Protein AF-A0A923MBM7-F1 (afdb_monomer)

Mean predicted aligned error: 16.25 Å

Secondary structure (DSSP, 8-state):
-PPP---TT-PPP-----TTTSSTTHHHHHHHHHHHHHHHHHHHHHH-PPPP---------

Sequence (61 aa):
METPQLDPDVKPPEYRVPRGRSGYGSQSALQTLLNDLERIRRAKEAYGDLPPKQAQTQQRS

Organism: NCBI:txid2079448

Radius of gyration: 23.83 Å; Cα contacts (8 Å, |Δi|>4): 2; chains: 1; bounding box: 59×38×34 Å

pLDDT: mean 73.39, std 14.75, range [49.03, 96.62]

Structure (mmCIF, N/CA/C/O backbone):
data_AF-A0A923MBM7-F1
#
_entry.id   AF-A0A923MBM7-F1
#
loop_
_atom_site.group_PDB
_atom_site.id
_atom_site.type_symbol
_atom_site.label_atom_id
_atom_site.label_alt_id
_atom_site.label_comp_id
_atom_site.label_asym_id
_atom_site.label_entity_id
_atom_site.label_seq_id
_atom_site.pdbx_PDB_ins_code
_atom_site.Cartn_x
_atom_site.Cartn_y
_atom_site.Cartn_z
_atom_site.occupancy
_atom_site.B_iso_or_equiv
_atom_site.auth_seq_id
_atom_site.auth_comp_id
_atom_site.auth_asym_id
_atom_site.auth_atom_id
_atom_site.pdbx_PDB_model_num
ATOM 1 N N . MET A 1 1 ? 41.282 -11.239 10.121 1.00 50.47 1 MET A N 1
ATOM 2 C CA . MET A 1 1 ? 40.110 -11.405 9.239 1.00 50.47 1 MET A CA 1
ATOM 3 C C . MET A 1 1 ? 40.506 -10.824 7.895 1.00 50.47 1 MET A C 1
ATOM 5 O O . MET A 1 1 ? 40.395 -9.620 7.714 1.00 50.47 1 MET A O 1
ATOM 9 N N . GLU A 1 2 ? 41.098 -11.633 7.022 1.00 49.03 2 GLU A N 1
ATOM 10 C CA . GLU A 1 2 ? 41.480 -11.195 5.676 1.00 49.03 2 GLU A CA 1
ATOM 11 C C . GLU A 1 2 ? 40.240 -11.260 4.781 1.00 49.03 2 GLU A C 1
ATOM 13 O O . GLU A 1 2 ? 39.563 -12.286 4.711 1.00 49.03 2 GLU A O 1
ATOM 18 N N . THR A 1 3 ? 39.888 -10.141 4.154 1.00 54.91 3 THR A N 1
ATOM 19 C CA . THR A 1 3 ? 38.839 -10.091 3.133 1.00 54.91 3 THR A CA 1
ATOM 20 C C . THR A 1 3 ? 39.339 -10.783 1.867 1.00 54.91 3 THR A C 1
ATOM 22 O O . THR A 1 3 ?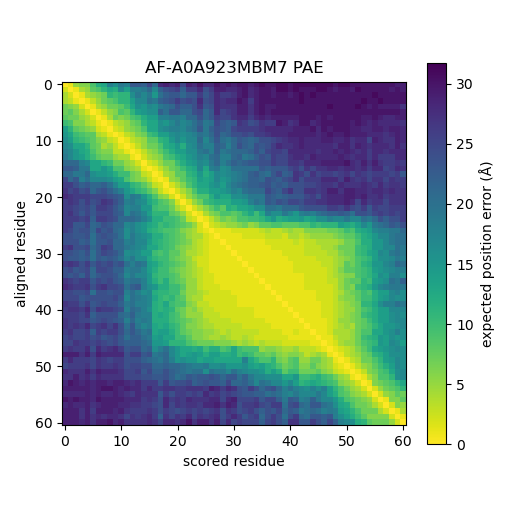 40.448 -10.461 1.435 1.00 54.91 3 THR A O 1
ATOM 25 N N . PRO A 1 4 ? 38.557 -11.684 1.244 1.00 63.34 4 PRO A N 1
ATOM 26 C CA . PRO A 1 4 ? 38.964 -12.329 0.003 1.00 63.34 4 PRO A CA 1
ATOM 27 C C . PRO A 1 4 ? 39.176 -11.262 -1.074 1.00 63.34 4 PRO A C 1
ATOM 29 O O . PRO A 1 4 ? 38.259 -10.517 -1.425 1.00 63.34 4 PRO A O 1
ATOM 32 N N . GLN A 1 5 ? 40.414 -11.164 -1.550 1.00 61.34 5 GLN A N 1
ATOM 33 C CA . GLN A 1 5 ? 40.814 -10.251 -2.610 1.00 61.34 5 GLN A CA 1
ATOM 34 C C . GLN A 1 5 ? 40.214 -10.778 -3.915 1.00 61.34 5 GLN A C 1
ATOM 36 O O . GLN A 1 5 ? 40.634 -11.809 -4.434 1.00 61.34 5 GLN A O 1
ATOM 41 N N . LEU A 1 6 ? 39.153 -10.121 -4.384 1.00 60.94 6 LEU A N 1
ATOM 42 C CA . LEU A 1 6 ? 38.519 -10.446 -5.655 1.00 60.94 6 LEU A CA 1
ATOM 43 C C . LEU A 1 6 ? 39.483 -10.0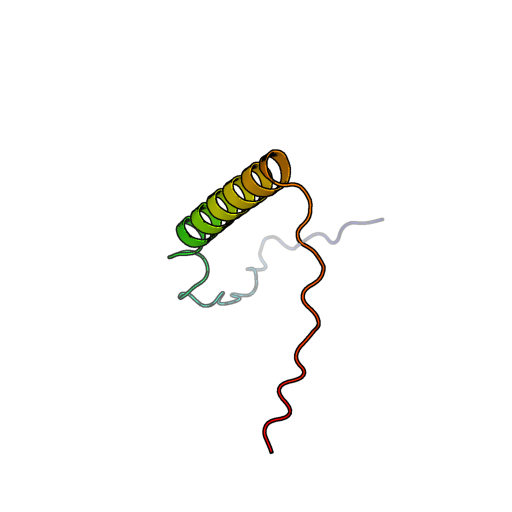68 -6.781 1.00 60.94 6 LEU A C 1
ATOM 45 O O . LEU A 1 6 ? 39.865 -8.906 -6.908 1.00 60.94 6 LEU A O 1
ATOM 49 N N . ASP A 1 7 ? 39.884 -11.067 -7.560 1.00 68.06 7 ASP A N 1
ATOM 50 C CA . ASP A 1 7 ? 40.700 -10.907 -8.759 1.00 68.06 7 ASP A CA 1
ATOM 51 C C . ASP A 1 7 ? 39.978 -9.965 -9.751 1.00 68.06 7 ASP A C 1
ATOM 53 O O . ASP A 1 7 ? 38.837 -10.253 -10.135 1.00 68.06 7 ASP A O 1
ATOM 57 N N . PRO A 1 8 ? 40.584 -8.822 -10.133 1.00 65.56 8 PRO A N 1
ATOM 58 C CA . PRO A 1 8 ? 39.943 -7.816 -10.981 1.00 65.56 8 PRO A CA 1
ATOM 59 C C . PRO A 1 8 ? 39.627 -8.319 -12.396 1.00 65.56 8 PRO A C 1
ATOM 61 O O . PRO A 1 8 ? 38.775 -7.728 -13.063 1.00 65.56 8 PRO A O 1
ATOM 64 N N . ASP A 1 9 ? 40.265 -9.405 -12.842 1.00 69.19 9 ASP A N 1
ATOM 65 C CA . ASP A 1 9 ? 40.057 -9.976 -14.175 1.00 69.19 9 ASP A CA 1
ATOM 66 C C . ASP A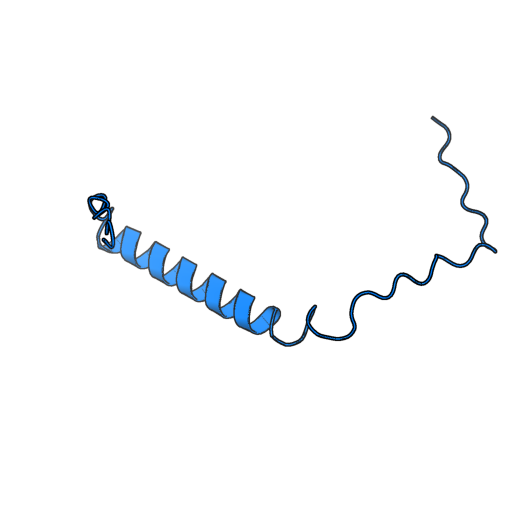 1 9 ? 38.914 -11.008 -14.214 1.00 69.19 9 ASP A C 1
ATOM 68 O O . ASP A 1 9 ? 38.473 -11.436 -15.290 1.00 69.19 9 ASP A O 1
ATOM 72 N N . VAL A 1 10 ? 38.361 -11.380 -13.054 1.00 72.31 10 VAL A N 1
ATOM 73 C CA . VAL A 1 10 ? 37.207 -12.280 -12.972 1.00 72.31 10 VAL A CA 1
ATOM 74 C C . VAL A 1 10 ? 35.931 -11.492 -13.243 1.00 72.31 10 VAL A C 1
ATOM 76 O O . VAL A 1 10 ? 35.382 -10.806 -12.378 1.00 72.31 10 VAL A O 1
ATOM 79 N N . LYS A 1 11 ? 35.409 -11.626 -14.468 1.00 69.00 11 LYS A N 1
ATOM 80 C CA . LYS A 1 11 ? 34.066 -11.133 -14.789 1.00 69.00 11 LYS A CA 1
ATOM 81 C C . LYS A 1 11 ? 33.050 -11.777 -13.838 1.00 69.00 11 LYS A C 1
ATOM 83 O O . LYS A 1 11 ? 33.020 -13.007 -13.743 1.00 69.00 11 LYS A O 1
ATOM 88 N N . PRO A 1 12 ? 32.191 -10.979 -13.174 1.00 67.12 12 PRO A N 1
ATOM 89 C CA . PRO A 1 12 ? 31.095 -11.518 -12.391 1.00 67.12 12 PRO A CA 1
ATOM 90 C C . PRO A 1 12 ? 30.284 -12.492 -13.250 1.00 67.12 12 PRO A C 1
ATOM 92 O O . PRO A 1 12 ? 30.065 -12.204 -14.433 1.00 67.12 12 PRO A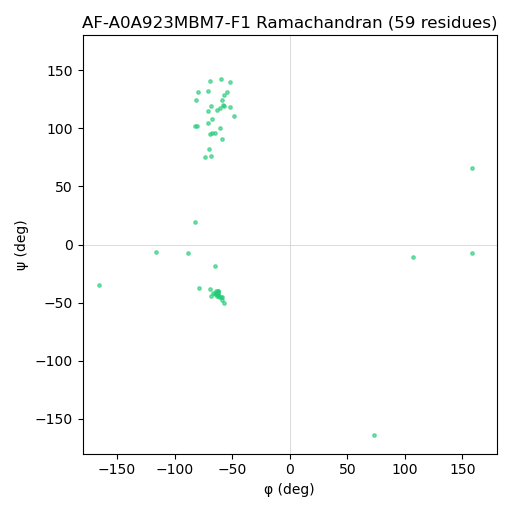 O 1
ATOM 95 N N . PRO A 1 13 ? 29.831 -13.629 -12.695 1.00 71.62 13 PRO A N 1
ATOM 96 C CA . PRO A 1 13 ? 28.963 -14.528 -13.435 1.00 71.62 13 PRO A CA 1
ATOM 97 C C . PRO A 1 13 ? 27.757 -13.738 -13.945 1.00 71.62 13 PRO A C 1
ATOM 99 O O . PRO A 1 13 ? 27.136 -12.991 -13.186 1.00 71.62 13 PRO A O 1
ATOM 102 N N . GLU A 1 14 ? 27.433 -13.886 -15.232 1.00 67.19 14 GLU A N 1
ATOM 103 C CA . GLU A 1 14 ? 26.243 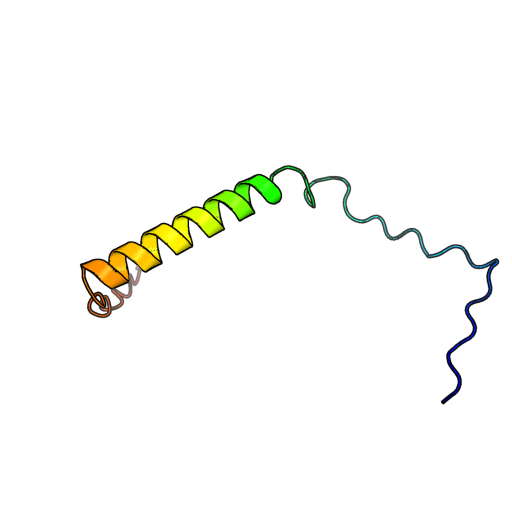-13.288 -15.834 1.00 67.19 14 GLU A CA 1
ATOM 104 C C . GLU A 1 14 ? 24.995 -13.968 -15.260 1.00 67.19 14 GLU A C 1
ATOM 106 O O . GLU A 1 14 ? 24.356 -14.811 -15.894 1.00 67.19 14 GLU A O 1
ATOM 111 N N . TYR A 1 15 ? 24.618 -13.628 -14.030 1.00 65.50 15 TYR A N 1
ATOM 112 C CA . TYR A 1 15 ? 23.295 -13.964 -13.551 1.00 65.50 15 TYR A CA 1
ATOM 113 C C . TYR A 1 15 ? 22.313 -13.123 -14.369 1.00 65.50 15 TYR A C 1
ATOM 115 O O . TYR A 1 15 ? 22.214 -11.900 -14.243 1.00 65.50 15 TYR A O 1
ATOM 123 N N . ARG A 1 16 ? 21.576 -13.777 -15.269 1.00 60.19 16 ARG A N 1
ATOM 124 C CA . ARG A 1 16 ? 20.415 -13.149 -15.890 1.00 60.19 16 ARG A CA 1
ATOM 125 C C . ARG A 1 16 ? 19.363 -12.967 -14.806 1.00 60.19 16 ARG A C 1
ATOM 127 O O . ARG A 1 16 ? 18.582 -13.875 -14.538 1.00 60.19 16 ARG A O 1
ATOM 134 N N . VAL A 1 17 ? 19.312 -11.781 -14.206 1.00 59.44 17 VAL A N 1
ATOM 135 C CA . VAL A 1 17 ? 18.089 -11.330 -13.538 1.00 59.44 17 VAL A CA 1
ATOM 136 C C . VAL A 1 17 ? 17.010 -11.331 -14.622 1.00 59.44 17 VAL A C 1
ATOM 138 O O . VAL A 1 17 ? 17.245 -10.716 -15.670 1.00 59.44 17 VAL A O 1
ATOM 141 N N . PRO A 1 18 ? 15.878 -12.036 -14.449 1.00 64.19 18 PRO A N 1
ATOM 142 C CA . PRO A 1 18 ? 14.828 -12.069 -15.455 1.00 64.19 18 PRO A CA 1
ATOM 143 C C . PRO A 1 18 ? 14.496 -10.649 -15.927 1.00 64.19 18 PRO A C 1
ATOM 145 O O . PRO A 1 18 ? 13.969 -9.828 -15.174 1.00 64.19 18 PRO A O 1
ATOM 148 N N . ARG A 1 19 ? 14.852 -10.340 -17.183 1.00 62.12 19 ARG A N 1
ATOM 149 C CA . ARG A 1 19 ? 14.534 -9.069 -17.845 1.00 62.12 19 ARG A CA 1
ATOM 150 C C . ARG A 1 19 ? 13.048 -9.075 -18.180 1.00 62.12 19 ARG A C 1
ATOM 152 O O . ARG A 1 19 ? 12.657 -9.335 -19.310 1.00 62.12 19 ARG A O 1
ATOM 159 N N . GLY A 1 20 ? 12.219 -8.875 -17.166 1.00 58.78 20 GLY A N 1
ATOM 160 C CA . GLY A 1 20 ? 10.773 -8.931 -17.323 1.00 58.78 20 GLY A CA 1
ATOM 161 C C . GLY A 1 20 ? 10.059 -9.204 -16.014 1.00 58.78 20 GLY A C 1
ATOM 162 O O . GLY A 1 20 ? 9.484 -10.275 -15.871 1.00 58.78 20 GLY A O 1
ATOM 163 N N . ARG A 1 21 ? 10.140 -8.248 -15.073 1.00 54.75 21 ARG A N 1
ATOM 164 C CA . ARG A 1 21 ? 9.126 -7.903 -14.039 1.00 54.75 21 ARG A CA 1
ATOM 165 C C . ARG A 1 21 ? 9.693 -7.155 -12.829 1.00 54.75 21 ARG A C 1
ATOM 167 O O . ARG A 1 21 ? 8.918 -6.662 -12.023 1.00 54.75 21 ARG A O 1
ATOM 174 N N . SER A 1 22 ? 11.007 -6.997 -12.707 1.00 56.56 22 SER A N 1
ATOM 175 C CA . SER A 1 22 ? 11.619 -6.394 -11.510 1.00 56.56 22 SER A CA 1
ATOM 176 C C . SER A 1 22 ? 11.624 -4.854 -11.471 1.00 56.56 22 SER A C 1
ATOM 178 O O . SER A 1 22 ? 12.412 -4.277 -10.733 1.00 56.56 22 SER A O 1
ATOM 180 N N . GLY A 1 23 ? 10.780 -4.157 -12.243 1.00 56.69 23 GLY A N 1
ATOM 181 C CA . GLY A 1 23 ? 10.815 -2.683 -12.257 1.00 56.69 23 GLY A CA 1
ATOM 182 C C . GLY A 1 23 ? 9.623 -1.978 -12.899 1.00 56.69 23 GLY A C 1
ATOM 183 O O . GLY A 1 23 ? 9.196 -0.934 -12.418 1.00 56.69 23 GLY A O 1
ATOM 184 N N . TYR A 1 24 ? 9.029 -2.548 -13.949 1.00 57.22 24 TYR A N 1
ATOM 185 C CA . TYR A 1 24 ? 7.847 -1.954 -14.578 1.00 57.22 24 TYR A CA 1
ATOM 186 C C . TYR A 1 24 ? 6.588 -2.347 -13.795 1.00 57.22 24 TYR A C 1
ATOM 188 O O . TYR A 1 24 ? 6.121 -3.480 -13.883 1.00 57.22 24 TYR A O 1
ATOM 196 N N . GLY A 1 25 ? 6.088 -1.415 -12.980 1.00 62.47 25 GLY A N 1
ATOM 197 C CA . GLY A 1 25 ? 4.900 -1.576 -12.133 1.00 62.47 25 GLY A CA 1
ATOM 198 C C . GLY A 1 25 ? 5.186 -1.712 -10.634 1.00 62.47 25 GLY A C 1
ATOM 199 O O . GLY A 1 25 ? 4.263 -1.592 -9.832 1.00 62.47 25 GLY A O 1
ATOM 200 N N . SER A 1 26 ? 6.449 -1.901 -10.229 1.00 72.88 26 SER A N 1
ATOM 201 C CA . SER A 1 26 ? 6.816 -1.987 -8.806 1.00 72.88 26 SER A CA 1
ATOM 202 C C . SER A 1 26 ? 6.671 -0.642 -8.098 1.00 72.88 26 SER A C 1
ATOM 204 O O . SER A 1 26 ? 6.175 -0.597 -6.978 1.00 72.88 26 SER A O 1
ATOM 206 N N . GLN A 1 27 ? 7.024 0.462 -8.763 1.00 81.56 27 GLN A N 1
ATOM 207 C CA . GLN A 1 27 ? 6.879 1.805 -8.200 1.00 81.56 27 GLN A CA 1
ATOM 208 C C . GLN A 1 27 ? 5.409 2.211 -8.041 1.00 81.56 27 GLN A C 1
ATOM 210 O O . GLN A 1 27 ? 5.029 2.729 -6.995 1.00 81.56 27 GLN A O 1
ATOM 215 N N . SER A 1 28 ? 4.566 1.951 -9.045 1.00 84.38 28 SER A N 1
ATOM 216 C CA . SER A 1 28 ? 3.132 2.248 -8.954 1.00 84.38 28 SER A CA 1
ATOM 217 C C . SER A 1 28 ? 2.447 1.375 -7.905 1.00 84.38 28 SER A C 1
ATOM 219 O O . SER A 1 28 ? 1.665 1.891 -7.116 1.00 84.38 28 SER A O 1
ATOM 221 N N . ALA A 1 29 ? 2.783 0.082 -7.837 1.00 85.25 29 ALA A N 1
ATOM 222 C CA . ALA A 1 29 ? 2.266 -0.812 -6.803 1.00 85.25 29 ALA A CA 1
ATOM 223 C C . ALA A 1 29 ? 2.710 -0.380 -5.396 1.00 85.25 29 ALA A C 1
ATOM 225 O O . ALA A 1 29 ? 1.898 -0.377 -4.473 1.00 85.25 29 ALA A O 1
ATOM 226 N N . LEU A 1 30 ? 3.972 0.037 -5.238 1.00 86.38 30 LEU A N 1
ATOM 227 C CA . LEU A 1 30 ? 4.479 0.585 -3.982 1.00 86.38 30 LEU A CA 1
ATOM 228 C C . LEU A 1 30 ? 3.725 1.861 -3.591 1.00 86.38 30 LEU A C 1
ATOM 230 O O . LEU A 1 30 ? 3.305 1.989 -2.446 1.00 86.38 30 LEU A O 1
ATOM 234 N N . GLN A 1 31 ? 3.503 2.777 -4.534 1.00 91.12 31 GLN A N 1
ATOM 235 C CA . GLN A 1 31 ? 2.756 4.005 -4.267 1.00 91.12 31 GLN A CA 1
ATOM 236 C C . GLN A 1 31 ? 1.308 3.716 -3.854 1.00 91.12 31 GLN A C 1
ATOM 238 O O . GLN A 1 31 ? 0.814 4.319 -2.902 1.00 91.12 31 GLN A O 1
ATOM 243 N N . THR A 1 32 ? 0.635 2.784 -4.536 1.00 92.38 32 THR A N 1
ATOM 244 C CA . THR A 1 32 ? -0.712 2.338 -4.157 1.00 92.38 32 THR A CA 1
ATOM 245 C C . THR A 1 32 ? -0.722 1.779 -2.738 1.00 92.38 32 THR A C 1
ATOM 247 O O . THR A 1 32 ? -1.536 2.213 -1.928 1.00 92.38 32 THR A O 1
ATOM 250 N N . LEU A 1 33 ? 0.225 0.896 -2.406 1.00 94.31 33 LEU A N 1
ATOM 251 C CA . LEU A 1 33 ? 0.334 0.317 -1.068 1.00 94.31 33 LEU A CA 1
ATOM 252 C C . LEU A 1 33 ? 0.520 1.392 0.010 1.00 94.31 33 LEU A C 1
ATOM 254 O O . LEU A 1 33 ? -0.146 1.349 1.041 1.00 94.31 33 LEU A O 1
ATOM 258 N N . LEU A 1 34 ? 1.402 2.367 -0.220 1.00 96.50 34 LEU A N 1
ATOM 259 C CA . LEU A 1 34 ? 1.637 3.454 0.734 1.00 96.50 34 LEU A CA 1
ATOM 260 C C . LEU A 1 34 ? 0.374 4.297 0.960 1.00 96.50 34 LEU A C 1
ATOM 262 O O . LEU A 1 34 ? 0.034 4.592 2.107 1.00 96.50 34 LEU A O 1
ATOM 266 N N . ASN A 1 35 ? -0.355 4.622 -0.110 1.00 96.62 35 ASN A N 1
ATOM 267 C CA . ASN A 1 35 ? -1.613 5.366 -0.020 1.00 96.62 35 ASN A CA 1
ATOM 268 C C . ASN A 1 35 ? -2.686 4.581 0.753 1.00 96.62 35 ASN A C 1
ATOM 270 O O . ASN A 1 35 ? -3.399 5.150 1.584 1.00 96.62 35 ASN A O 1
ATOM 274 N N . ASP A 1 36 ? -2.791 3.274 0.509 1.00 96.06 36 ASP A N 1
ATOM 275 C CA . ASP A 1 36 ? -3.745 2.408 1.203 1.00 96.06 36 ASP A CA 1
ATOM 276 C C . ASP A 1 36 ? -3.428 2.310 2.699 1.00 96.06 36 ASP A C 1
ATOM 278 O O . ASP A 1 36 ? -4.329 2.425 3.533 1.00 96.06 36 ASP A O 1
ATOM 282 N N . LEU A 1 37 ? -2.149 2.174 3.063 1.00 96.00 37 LEU A N 1
ATOM 283 C CA . LEU A 1 37 ? -1.721 2.155 4.463 1.00 96.00 37 LEU A CA 1
ATOM 284 C C . LEU A 1 37 ? -2.033 3.473 5.174 1.00 96.00 37 LEU A C 1
ATOM 286 O O . LEU A 1 37 ? -2.515 3.455 6.308 1.00 96.00 37 LEU A O 1
ATOM 290 N N . GLU A 1 38 ? -1.822 4.615 4.519 1.00 96.06 38 GLU A N 1
ATOM 291 C CA . GLU A 1 38 ? -2.189 5.910 5.091 1.00 96.06 38 GLU A CA 1
ATOM 292 C C . GLU A 1 38 ? -3.706 6.027 5.292 1.00 96.06 38 GLU A C 1
ATOM 294 O O . GLU A 1 38 ? -4.167 6.485 6.344 1.00 96.06 38 GLU A O 1
ATOM 299 N N . ARG A 1 39 ? -4.495 5.561 4.319 1.00 94.12 39 ARG A N 1
ATOM 300 C CA . ARG A 1 39 ? -5.959 5.523 4.414 1.00 94.12 39 ARG A CA 1
ATOM 301 C C . ARG A 1 39 ? -6.424 4.665 5.590 1.00 94.12 39 ARG A C 1
ATOM 303 O O . ARG A 1 39 ? -7.290 5.102 6.348 1.00 94.12 39 ARG A O 1
ATOM 310 N N . ILE A 1 40 ? -5.833 3.483 5.767 1.00 92.81 40 ILE A N 1
ATOM 311 C CA . ILE A 1 40 ? -6.122 2.580 6.890 1.00 92.81 40 ILE A CA 1
ATOM 312 C C . ILE A 1 40 ? -5.736 3.238 8.217 1.00 92.81 40 ILE A C 1
ATOM 314 O O . ILE A 1 40 ? -6.525 3.208 9.160 1.00 92.81 40 ILE A O 1
ATOM 318 N N . ARG A 1 41 ? -4.563 3.879 8.288 1.00 92.44 41 ARG A N 1
ATOM 319 C CA . ARG A 1 41 ? -4.095 4.596 9.483 1.00 92.44 41 ARG A CA 1
ATOM 320 C C . ARG A 1 41 ? -5.095 5.674 9.903 1.00 92.44 41 ARG A C 1
ATOM 322 O O . ARG A 1 41 ? -5.526 5.679 11.050 1.00 92.44 41 ARG A O 1
ATOM 329 N N . ARG A 1 42 ? -5.521 6.529 8.965 1.00 93.31 42 ARG A N 1
ATOM 330 C CA . ARG A 1 42 ? -6.523 7.581 9.218 1.00 93.31 42 ARG A CA 1
ATOM 331 C C . ARG A 1 42 ? -7.876 7.000 9.632 1.00 93.31 42 AR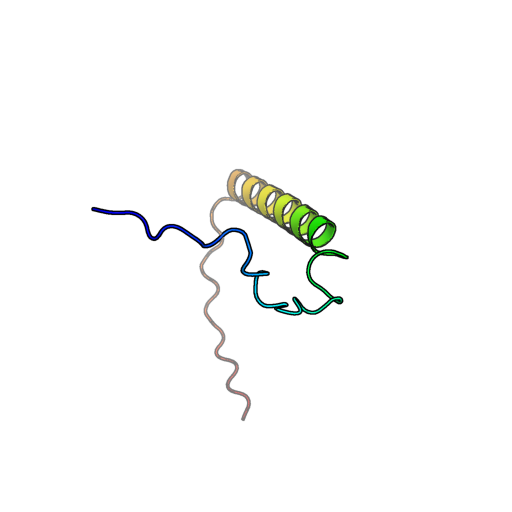G A C 1
ATOM 333 O O . ARG A 1 42 ? -8.522 7.536 10.524 1.00 93.31 42 ARG A O 1
ATOM 340 N N . ALA A 1 43 ? -8.303 5.901 9.011 1.00 90.38 43 ALA A N 1
ATOM 341 C CA . ALA A 1 43 ? -9.536 5.222 9.400 1.00 90.38 43 ALA A CA 1
ATOM 342 C C . ALA A 1 43 ? -9.449 4.676 10.834 1.00 90.38 43 ALA A C 1
ATOM 344 O O . ALA A 1 43 ? -10.383 4.856 11.608 1.00 90.38 43 ALA A O 1
ATOM 345 N N . LYS A 1 44 ? -8.315 4.082 11.219 1.00 89.81 44 LYS A N 1
ATOM 346 C CA . LYS A 1 44 ? -8.079 3.618 12.591 1.00 89.81 44 LYS A CA 1
ATOM 347 C C . LYS A 1 44 ? -8.064 4.774 13.596 1.00 89.81 44 LYS A C 1
ATOM 349 O O . LYS A 1 44 ? -8.630 4.637 14.673 1.00 89.81 44 LYS A O 1
ATOM 354 N N . GLU A 1 45 ? -7.465 5.914 13.249 1.00 90.25 45 GLU A N 1
ATOM 355 C CA . GLU A 1 45 ? -7.507 7.119 14.094 1.00 90.25 45 GLU A CA 1
ATOM 356 C C . GLU A 1 45 ? -8.934 7.647 14.287 1.00 90.25 45 GLU A C 1
ATOM 358 O O . GLU A 1 45 ? -9.289 8.058 15.387 1.00 90.25 45 GLU A O 1
ATOM 363 N N . ALA A 1 46 ? -9.755 7.625 13.234 1.00 90.31 46 ALA A N 1
ATOM 364 C CA . ALA A 1 46 ? -11.115 8.158 13.273 1.00 90.31 46 ALA A CA 1
ATOM 365 C C . ALA A 1 46 ? -12.128 7.218 13.947 1.00 90.31 46 ALA A C 1
ATOM 367 O O . ALA A 1 46 ? -13.041 7.686 14.624 1.00 90.31 46 ALA A O 1
ATOM 368 N N . TYR A 1 47 ? -11.994 5.907 13.739 1.00 88.38 47 TYR A N 1
ATOM 369 C CA . TYR A 1 47 ? -13.018 4.922 14.108 1.00 88.38 47 TYR A CA 1
ATOM 370 C C . TYR A 1 47 ? -12.562 3.918 15.174 1.00 88.38 47 TYR A C 1
ATOM 372 O O . TYR A 1 47 ? -13.380 3.136 15.657 1.00 88.38 47 TYR A O 1
ATOM 380 N N . GLY A 1 48 ? -11.285 3.932 15.561 1.00 86.25 48 GLY A N 1
ATOM 381 C CA . GLY A 1 48 ? -10.711 2.935 16.460 1.00 86.25 48 GLY A CA 1
ATOM 382 C C . GLY A 1 48 ? -10.518 1.570 15.793 1.00 86.25 48 GLY A C 1
ATOM 383 O O . GLY A 1 48 ? -10.506 1.440 14.566 1.00 86.25 48 GLY A O 1
ATOM 384 N N . ASP A 1 49 ? -10.316 0.536 16.611 1.00 81.62 49 ASP A N 1
ATOM 385 C CA . ASP A 1 49 ? -10.096 -0.825 16.125 1.00 81.62 49 ASP A CA 1
ATOM 386 C C . ASP A 1 49 ? -11.415 -1.507 15.746 1.00 81.62 49 ASP A C 1
ATOM 388 O O . ASP A 1 49 ? -12.379 -1.530 16.514 1.00 81.62 49 ASP A O 1
ATOM 392 N N . LEU A 1 50 ? -11.445 -2.104 14.550 1.00 71.44 50 LEU A N 1
ATOM 393 C CA . LEU A 1 50 ? -12.556 -2.957 14.147 1.00 71.44 50 LEU A CA 1
ATOM 394 C C . LEU A 1 50 ? -12.535 -4.249 14.973 1.00 71.44 50 LEU A C 1
ATOM 396 O O . LEU A 1 50 ? -11.460 -4.817 15.192 1.00 71.44 50 LEU A O 1
ATOM 400 N N . PRO A 1 51 ? -13.705 -4.761 15.392 1.00 76.19 51 PRO A N 1
ATOM 401 C CA . PRO A 1 51 ? -13.765 -6.027 16.100 1.00 76.19 51 PRO A CA 1
ATOM 402 C C . PRO A 1 51 ? -13.190 -7.145 15.215 1.00 76.19 51 PRO A C 1
ATOM 404 O O . PRO A 1 51 ? -13.415 -7.140 13.997 1.00 76.19 51 PRO A O 1
ATOM 407 N N . PRO A 1 52 ? -12.456 -8.113 15.796 1.00 74.31 52 PRO A N 1
ATOM 408 C CA . PRO A 1 52 ? -11.906 -9.225 15.038 1.00 74.31 52 PRO A CA 1
ATOM 409 C C . PRO A 1 52 ? -13.046 -9.949 14.323 1.00 74.31 52 PRO A C 1
ATOM 411 O O . PRO A 1 52 ? -13.983 -10.453 14.944 1.00 74.31 52 PRO A O 1
ATOM 414 N N . LYS A 1 53 ? -12.977 -9.971 12.989 1.00 72.06 53 LYS A N 1
ATOM 415 C CA . LYS A 1 53 ? -13.942 -10.689 12.161 1.00 72.06 53 LYS A CA 1
ATOM 416 C C . LYS A 1 53 ? -13.807 -12.168 12.512 1.00 72.06 53 LYS A C 1
ATOM 418 O O . LYS A 1 53 ? -12.745 -12.747 12.291 1.00 72.06 53 LYS A O 1
ATOM 423 N N . GLN A 1 54 ? -14.855 -12.766 13.080 1.00 63.31 54 GLN A N 1
ATOM 424 C CA . GLN A 1 54 ? -14.903 -14.210 13.293 1.00 63.31 54 GLN A CA 1
ATOM 425 C C . GLN A 1 54 ? -14.594 -14.880 11.954 1.00 63.31 54 GLN A C 1
ATOM 427 O O . GLN A 1 54 ? -15.279 -14.627 10.959 1.00 63.31 54 GLN A O 1
ATOM 432 N N . ALA A 1 55 ? -13.509 -15.652 11.911 1.00 59.03 55 ALA A N 1
ATOM 433 C CA . ALA A 1 55 ? -13.102 -16.374 10.722 1.00 59.03 55 ALA A CA 1
ATOM 434 C C . ALA A 1 55 ? -14.232 -17.343 10.364 1.00 59.03 55 ALA A C 1
ATOM 436 O O . ALA A 1 55 ? -14.392 -18.385 10.992 1.00 59.03 55 ALA A O 1
ATOM 437 N N . GLN A 1 56 ? -15.060 -16.978 9.385 1.00 61.00 56 GLN A N 1
ATOM 438 C CA . GLN A 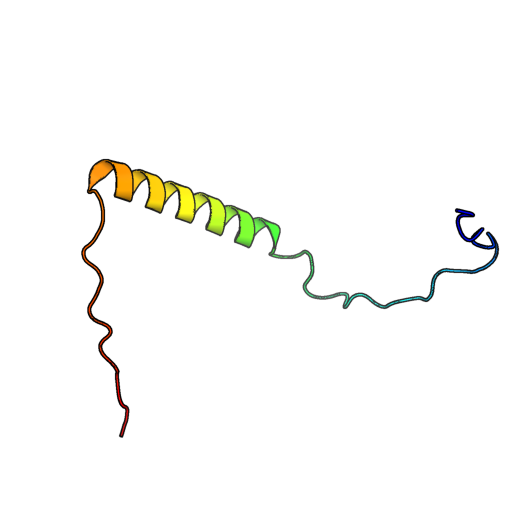1 56 ? -15.972 -17.926 8.770 1.00 61.00 56 GLN A CA 1
ATOM 439 C C . GLN A 1 56 ? -15.103 -18.886 7.971 1.00 61.00 56 GLN A C 1
ATOM 441 O O . GLN A 1 56 ? -14.697 -18.595 6.844 1.00 61.00 56 GLN A O 1
ATOM 446 N N . THR A 1 57 ? -14.770 -20.009 8.597 1.00 55.25 57 THR A N 1
ATOM 447 C CA . THR A 1 57 ? -14.191 -21.178 7.953 1.00 55.25 57 THR A CA 1
ATOM 448 C C . THR A 1 57 ? -15.189 -21.627 6.889 1.00 55.25 57 THR A C 1
ATOM 450 O O . THR A 1 57 ? -16.122 -22.373 7.171 1.00 55.25 57 THR A O 1
ATOM 453 N N . GLN A 1 58 ? -15.054 -21.117 5.663 1.00 61.16 58 GLN A N 1
ATOM 454 C CA . GLN A 1 58 ? -15.776 -21.653 4.515 1.00 61.16 58 GLN A CA 1
ATOM 455 C C . GLN A 1 58 ? -15.168 -23.022 4.207 1.00 61.16 58 GLN A C 1
ATOM 457 O O . GLN A 1 58 ? -14.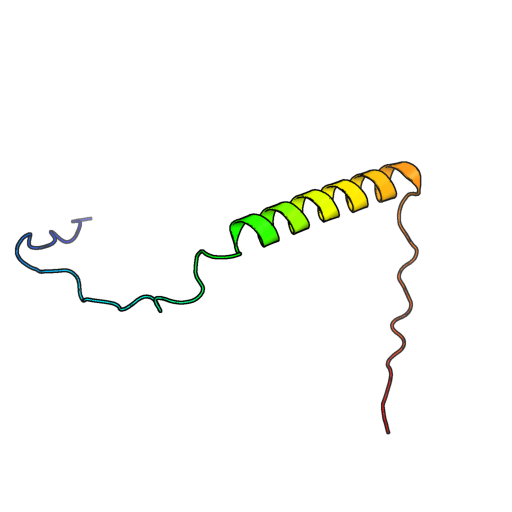286 -23.157 3.361 1.00 61.16 58 GLN A O 1
ATOM 462 N N . GLN A 1 59 ? -15.620 -24.039 4.941 1.00 57.44 59 GLN A N 1
ATOM 463 C CA . GLN A 1 59 ? -15.514 -25.424 4.512 1.00 57.44 59 GLN A CA 1
ATOM 464 C C . GLN A 1 59 ? -16.384 -25.563 3.261 1.00 57.44 59 GLN A C 1
ATOM 466 O O . GLN A 1 59 ? -17.603 -25.699 3.344 1.00 57.44 59 GLN A O 1
ATOM 471 N N . ARG A 1 60 ? -15.758 -25.456 2.087 1.00 53.34 60 ARG A N 1
ATOM 472 C CA . ARG A 1 60 ? -16.362 -25.947 0.849 1.00 53.34 60 ARG A CA 1
ATOM 473 C C . ARG A 1 60 ? -16.335 -27.472 0.915 1.00 53.34 60 ARG A C 1
ATOM 475 O O . ARG A 1 60 ? -15.256 -28.051 1.018 1.00 53.34 60 ARG A O 1
ATOM 482 N N . SER A 1 61 ? -17.529 -28.056 0.959 1.00 65.12 61 SER A N 1
ATOM 483 C CA . SER A 1 61 ? -17.787 -29.484 0.746 1.00 65.12 61 SER A CA 1
ATOM 484 C C . SER A 1 61 ? -17.638 -29.829 -0.729 1.00 65.12 61 SER A C 1
ATOM 486 O O . SER A 1 61 ? -17.859 -28.920 -1.564 1.00 65.12 61 SER A O 1
#

Foldseek 3Di:
DDDPDPDPPDDDPPPPPPPPDPDVCPVVVVVVVVVVVVVVVVCCVVPNDDDPDDPPPPPDD

Solvent-accessible surface area (backbone atoms only — not comparable to full-atom values): 4274 Å² total; per-residue (Å²): 137,83,75,84,80,75,61,88,84,61,75,75,79,84,74,78,70,72,92,80,67,90,57,84,57,53,63,61,52,50,51,52,52,54,53,51,51,51,52,50,51,54,46,38,74,74,68,46,82,76,76,82,75,78,80,76,78,7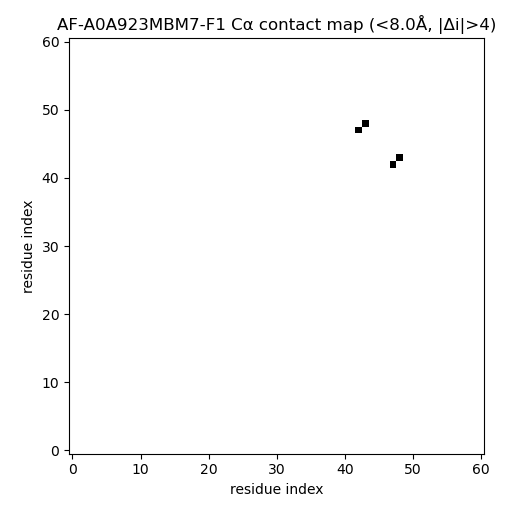8,77,80,127